Protein AF-A0ABD0ZT27-F1 (afdb_monomer)

Sequence (145 aa):
MTPISPVSPITNVAPLSMVLLVSLIKEAFEDWKRFQNDMSINNSTVEILQDQQWVPIPWRKLQVGDIVKIKKDGFFPADILFLSSTNPDGICYVETANLDGETNLKIRKALERTWDYLVPEKAYEFMLKVKLDFGSSLIIGSIIQ

Organism: NCBI:txid228776

Solvent-accessible surface area (backbone atoms only — not comparable to full-atom values): 8642 Å² total; per-residue (Å²): 141,80,90,83,65,100,62,59,73,61,72,66,47,48,62,54,52,51,53,51,52,53,50,52,53,51,51,52,55,54,51,51,53,49,51,54,52,55,53,55,60,42,62,38,70,42,30,30,64,52,97,61,37,80,44,78,40,40,47,74,74,67,56,75,69,43,42,34,48,40,53,67,97,54,83,76,89,63,64,61,46,66,33,20,26,68,40,94,83,22,46,46,76,42,77,43,36,94,79,73,69,43,92,56,66,47,78,44,73,30,52,82,91,34,42,72,45,76,42,45,65,59,41,65,70,58,81,76,84,80,84,65,99,53,97,72,81,52,26,37,26,33,44,41,101

Foldseek 3Di:
DDPDDPDDPCVVVVVVVVVVVVVVVVVVVVVVVVVVVVVVQQQDWWWWQDPQDTDIDGLVPDDFATETEAEPPGDDSDAEDEQEEPDPQQKDWDQCCVPPVDRGTDIDHHDPVRHPVPGSVVVVVDPDDDDDPDPDRHHYYYYYD

Nearest PDB structures (foldseek):
  8oxc-assembly1_A  TM=8.210E-01  e=8.994E-08  Homo sapiens
  6k7k-assembly1_A  TM=8.605E-01  e=1.602E-07  Homo sapiens
  7bsq-assembly1_A  TM=8.706E-01  e=1.821E-07  Homo sapiens
  7bsu-assembly1_A  TM=7.517E-01  e=9.590E-08  Homo sapiens
  7bsw-assembly1_A  TM=8.143E-01  e=2.208E-07  Homo sapiens

InterPro domains:
  IPR001757 P-type ATPase [TIGR01494] (12-110)
  IPR008250 P-type ATPase, A domain superfamily [SSF81653] (43-117)
  IPR059000 P-type ATPase, A domain [PF00122] (42-104)

Mean predicted aligned error: 10.49 Å

Secondary structure (DSSP, 8-state):
-----SS-HHHHHHHHHHHHHHHHHHHHHHHHHHHHHHHHHHT-EEEEEETTEEEEEEGGG--TT-EEEE-TTPPPSS-EEE---SSTT-EEEEE-HHHH----EEEEE--GGGGGGGSHHHHHS-------SSS---EEEEE--

pLDDT: mean 78.12, std 13.63, range [40.62, 96.12]

Structure (mmCIF, N/CA/C/O backbone):
data_AF-A0ABD0ZT27-F1
#
_entry.id   AF-A0ABD0ZT27-F1
#
loop_
_atom_site.group_PDB
_atom_site.id
_atom_site.type_symbol
_atom_site.label_atom_id
_atom_site.label_alt_id
_atom_site.label_comp_id
_atom_site.label_asym_id
_atom_site.label_entity_id
_atom_site.label_seq_id
_atom_site.pdbx_PDB_ins_code
_atom_site.Cartn_x
_atom_site.Cartn_y
_atom_site.Cartn_z
_atom_site.occupancy
_atom_site.B_iso_or_equiv
_atom_site.auth_seq_id
_atom_site.auth_comp_id
_atom_site.auth_asym_id
_atom_site.auth_atom_id
_atom_site.pdbx_PDB_model_num
ATOM 1 N N . MET A 1 1 ? 25.093 22.043 -62.118 1.00 40.75 1 MET A N 1
ATOM 2 C CA . MET A 1 1 ? 24.177 21.632 -61.033 1.00 40.75 1 MET A CA 1
ATOM 3 C C . MET A 1 1 ? 24.941 20.667 -60.140 1.00 40.75 1 MET A C 1
ATOM 5 O O . MET A 1 1 ? 25.064 19.505 -60.489 1.00 40.75 1 MET A O 1
ATOM 9 N N . THR A 1 2 ? 25.578 21.154 -59.078 1.00 48.19 2 THR A N 1
ATOM 10 C CA . THR A 1 2 ? 26.416 20.331 -58.188 1.00 48.19 2 THR A CA 1
ATOM 11 C C . THR A 1 2 ? 25.697 20.133 -56.855 1.00 48.19 2 THR A C 1
ATOM 13 O O . THR A 1 2 ? 25.569 21.110 -56.115 1.00 48.19 2 THR A O 1
ATOM 16 N N . PRO A 1 3 ? 25.232 18.923 -56.503 1.00 55.44 3 PRO A N 1
ATOM 17 C CA . PRO A 1 3 ? 24.792 18.651 -55.145 1.00 55.44 3 PRO A CA 1
ATOM 18 C C . PRO A 1 3 ? 26.039 18.345 -54.306 1.00 55.44 3 PRO A C 1
ATOM 20 O O . PRO A 1 3 ? 26.486 17.208 -54.210 1.00 55.44 3 PRO A O 1
ATOM 23 N N . ILE A 1 4 ? 26.653 19.390 -53.752 1.00 55.81 4 ILE A N 1
ATOM 24 C CA . ILE A 1 4 ? 27.770 19.280 -52.807 1.00 55.81 4 ILE A CA 1
ATOM 25 C C . ILE A 1 4 ? 27.205 19.194 -51.390 1.00 55.81 4 ILE A C 1
ATOM 27 O O . ILE A 1 4 ? 26.982 20.203 -50.730 1.00 55.81 4 ILE A O 1
ATOM 31 N N . SER A 1 5 ? 27.001 17.964 -50.923 1.00 61.22 5 SER A N 1
ATOM 32 C CA . SER A 1 5 ? 27.220 17.637 -49.517 1.00 61.22 5 SER A CA 1
ATOM 33 C C . SER A 1 5 ? 28.340 16.587 -49.476 1.00 61.22 5 SER A C 1
ATOM 35 O O . SER A 1 5 ? 28.189 15.538 -50.101 1.00 61.22 5 SER A O 1
ATOM 37 N N . PRO A 1 6 ? 29.485 16.859 -48.822 1.00 65.19 6 PRO A N 1
ATOM 38 C CA . PRO A 1 6 ? 30.674 15.999 -48.851 1.00 65.19 6 PRO A CA 1
ATOM 39 C C . PRO A 1 6 ? 30.544 14.717 -48.006 1.00 65.19 6 PRO A C 1
ATOM 41 O O . PRO A 1 6 ? 31.490 13.938 -47.927 1.00 65.19 6 PRO A O 1
ATOM 44 N N . VAL A 1 7 ? 29.388 14.480 -47.378 1.00 63.66 7 VAL A N 1
ATOM 45 C CA . VAL A 1 7 ? 29.112 13.309 -46.537 1.00 63.66 7 VAL A CA 1
ATOM 46 C C . VAL A 1 7 ? 27.905 12.545 -47.073 1.00 63.66 7 VAL A C 1
ATOM 48 O O . VAL A 1 7 ? 26.880 13.140 -47.414 1.00 63.66 7 VAL A O 1
ATOM 51 N N . SER A 1 8 ? 28.020 11.217 -47.173 1.00 69.69 8 SER A N 1
ATOM 52 C CA . SER A 1 8 ? 26.910 10.389 -47.647 1.00 69.69 8 SER A CA 1
ATOM 53 C C . SER A 1 8 ? 25.721 10.497 -46.673 1.00 69.69 8 SER A C 1
ATOM 55 O O . SER A 1 8 ? 25.943 10.494 -45.457 1.00 69.69 8 SER A O 1
ATOM 57 N N . PRO A 1 9 ? 24.460 10.554 -47.151 1.00 70.50 9 PRO A N 1
ATOM 58 C CA . PRO A 1 9 ? 23.281 10.591 -46.277 1.00 70.50 9 PRO A CA 1
ATOM 59 C C . PRO A 1 9 ? 23.259 9.442 -45.258 1.00 70.50 9 PRO A C 1
ATOM 61 O O . PRO A 1 9 ? 22.811 9.607 -44.126 1.00 70.50 9 PRO A O 1
ATOM 64 N N . ILE A 1 10 ? 23.818 8.294 -45.646 1.00 75.06 10 ILE A N 1
ATOM 65 C CA . ILE A 1 10 ? 23.943 7.090 -44.824 1.00 75.06 10 ILE A CA 1
ATOM 66 C C . ILE A 1 10 ? 24.870 7.337 -43.627 1.00 75.06 10 ILE A C 1
ATOM 68 O O . ILE A 1 10 ? 24.534 6.949 -42.514 1.00 75.06 10 ILE A O 1
ATOM 72 N N . THR A 1 11 ? 25.997 8.029 -43.815 1.00 78.56 11 THR A N 1
ATOM 73 C CA . THR A 1 11 ? 26.971 8.308 -42.742 1.00 78.56 11 THR A CA 1
ATOM 74 C C . THR A 1 11 ? 26.399 9.223 -41.653 1.00 78.56 11 THR A C 1
ATOM 76 O O . THR A 1 11 ? 26.771 9.076 -40.493 1.00 78.56 11 THR A O 1
ATOM 79 N N . ASN A 1 12 ? 25.462 10.116 -41.992 1.00 79.62 12 ASN A N 1
ATOM 80 C CA . ASN A 1 12 ? 24.790 10.979 -41.013 1.00 79.62 12 ASN A CA 1
ATOM 81 C C . ASN A 1 12 ? 23.627 10.275 -40.295 1.00 79.62 12 ASN A C 1
ATOM 83 O O . ASN A 1 12 ? 23.424 10.482 -39.100 1.00 79.62 12 ASN A O 1
ATOM 87 N N . VAL A 1 13 ? 22.857 9.444 -41.004 1.00 85.31 13 VAL A N 1
ATOM 88 C CA . VAL A 1 13 ? 21.674 8.766 -40.441 1.00 85.31 13 VAL A CA 1
ATOM 89 C C . VAL A 1 13 ? 22.052 7.517 -39.641 1.00 85.31 13 VAL A C 1
ATOM 91 O O . VAL A 1 13 ? 21.393 7.207 -38.651 1.00 85.31 13 VAL A O 1
ATOM 94 N N . ALA A 1 14 ? 23.134 6.825 -40.008 1.00 87.06 14 ALA A N 1
ATOM 95 C CA . ALA A 1 14 ? 23.595 5.612 -39.334 1.00 87.06 14 ALA A CA 1
ATOM 96 C C . ALA A 1 14 ? 23.808 5.779 -37.814 1.00 87.06 14 ALA A C 1
ATOM 98 O O . ALA A 1 14 ? 23.173 5.035 -37.061 1.00 87.06 14 ALA A O 1
ATOM 99 N N . PRO A 1 15 ? 24.611 6.743 -37.317 1.00 88.38 15 PRO A N 1
ATOM 100 C CA . PRO A 1 15 ? 24.825 6.897 -35.878 1.00 88.38 15 PRO A CA 1
ATOM 101 C C . PRO A 1 15 ? 23.534 7.266 -35.137 1.00 88.38 15 PRO A C 1
ATOM 103 O O . PRO A 1 15 ? 23.281 6.738 -34.057 1.00 88.38 15 PRO A O 1
ATOM 106 N N . LEU A 1 16 ? 22.673 8.098 -35.736 1.00 88.62 16 LEU A N 1
ATOM 107 C CA . LEU A 1 16 ? 21.385 8.456 -35.142 1.00 88.62 16 LEU A CA 1
ATOM 108 C C . LEU A 1 16 ? 20.461 7.235 -35.043 1.00 88.62 16 LEU A C 1
ATOM 110 O O . LEU A 1 16 ? 19.878 6.991 -33.992 1.00 88.62 16 LEU A O 1
ATOM 114 N N . SER A 1 17 ? 20.375 6.428 -36.104 1.00 90.25 17 SER A N 1
ATOM 115 C CA . SER A 1 17 ? 19.569 5.203 -36.114 1.00 90.25 17 SER A CA 1
ATOM 116 C C . SER A 1 17 ? 20.049 4.179 -35.084 1.00 90.25 17 SER A C 1
ATOM 118 O O . SER A 1 17 ? 19.227 3.547 -34.428 1.00 90.25 17 SER A O 1
ATOM 120 N N . MET A 1 18 ? 21.366 4.064 -34.885 1.00 92.50 18 MET A N 1
ATOM 121 C CA . MET A 1 18 ? 21.956 3.173 -33.890 1.00 92.50 18 MET A CA 1
ATOM 122 C C . MET A 1 18 ? 21.601 3.616 -32.469 1.00 92.50 18 MET A C 1
ATOM 124 O O . MET A 1 18 ? 21.171 2.792 -31.666 1.00 92.50 18 MET A O 1
ATOM 128 N N . VAL A 1 19 ? 21.743 4.909 -32.165 1.00 94.25 19 VAL A N 1
ATOM 129 C CA . VAL A 1 19 ? 21.384 5.450 -30.846 1.00 94.25 19 VAL A CA 1
ATOM 130 C C . VAL A 1 19 ? 19.892 5.263 -30.578 1.00 94.25 19 VAL A C 1
ATOM 132 O O . VAL A 1 19 ? 19.529 4.766 -29.516 1.00 94.25 19 VAL A O 1
ATOM 135 N N . LEU A 1 20 ? 19.032 5.580 -31.552 1.00 94.00 20 LEU A N 1
ATOM 136 C CA . LEU A 1 20 ? 17.587 5.388 -31.421 1.00 94.00 20 LEU A CA 1
ATOM 137 C C . LEU A 1 20 ? 17.222 3.915 -31.201 1.00 94.00 20 LEU A C 1
ATOM 139 O O . LEU A 1 20 ? 16.408 3.613 -30.335 1.00 94.00 20 LEU A O 1
ATOM 143 N N . LEU A 1 21 ? 17.849 2.992 -31.931 1.00 95.12 21 LEU A N 1
ATOM 144 C CA . LEU A 1 21 ? 17.589 1.559 -31.796 1.00 95.12 21 LEU A CA 1
ATOM 145 C C . LEU A 1 21 ? 17.992 1.029 -30.413 1.00 95.12 21 LEU A C 1
ATOM 147 O O . LEU A 1 21 ? 17.232 0.278 -29.807 1.00 95.12 21 LEU A O 1
ATOM 151 N N . VAL A 1 22 ? 19.147 1.443 -29.885 1.00 95.44 22 VAL A N 1
ATOM 152 C CA . VAL A 1 22 ? 19.579 1.057 -28.531 1.00 95.44 22 VAL A CA 1
ATOM 153 C C . VAL A 1 22 ? 18.632 1.621 -27.469 1.00 95.44 22 VAL A C 1
ATOM 155 O O . VAL A 1 22 ? 18.269 0.891 -26.545 1.00 95.44 22 VAL A O 1
ATOM 158 N N . SER A 1 23 ? 18.191 2.875 -27.610 1.00 94.94 23 SER A N 1
ATOM 159 C CA . SER A 1 23 ? 17.218 3.480 -26.692 1.00 94.94 23 SER A CA 1
ATOM 160 C C . SER A 1 23 ? 15.889 2.725 -26.693 1.00 94.94 23 SER A C 1
ATOM 162 O O . SER A 1 23 ? 15.417 2.345 -25.626 1.00 94.94 23 SER A O 1
ATOM 164 N N . LEU A 1 24 ? 15.341 2.412 -27.874 1.00 96.12 24 LEU A N 1
ATOM 165 C CA . LEU A 1 24 ? 14.081 1.669 -28.004 1.00 96.12 24 LEU A CA 1
ATOM 166 C C . LEU A 1 24 ? 14.163 0.271 -27.383 1.00 96.12 24 LEU A C 1
ATOM 168 O O . LEU A 1 24 ? 13.233 -0.167 -26.711 1.00 96.12 24 LEU A O 1
ATOM 172 N N . ILE A 1 25 ? 15.280 -0.434 -27.582 1.00 95.94 25 ILE A N 1
ATOM 173 C CA . ILE A 1 25 ? 15.492 -1.749 -26.969 1.00 95.94 25 ILE A CA 1
ATOM 174 C C . ILE A 1 25 ? 15.552 -1.626 -25.442 1.00 95.94 25 ILE A C 1
ATOM 176 O O . ILE A 1 25 ? 14.919 -2.417 -24.744 1.00 95.94 25 ILE A O 1
ATOM 180 N N . LYS A 1 26 ? 16.293 -0.644 -24.913 1.00 95.31 26 LYS A N 1
ATOM 181 C CA . LYS A 1 26 ? 16.403 -0.424 -23.464 1.00 95.31 26 LYS A CA 1
ATOM 182 C C . LYS A 1 26 ? 15.040 -0.121 -22.841 1.00 95.31 26 LYS A C 1
ATOM 184 O O . LYS A 1 26 ? 14.691 -0.744 -21.843 1.00 95.31 26 LYS A O 1
ATOM 189 N N . GLU A 1 27 ? 14.270 0.774 -23.457 1.00 95.06 27 GLU A N 1
ATOM 190 C CA . GLU A 1 27 ? 12.910 1.116 -23.026 1.00 95.06 27 GLU A CA 1
ATOM 191 C C . GLU A 1 27 ? 11.996 -0.114 -23.040 1.00 95.06 27 GLU A C 1
ATOM 193 O O . GLU A 1 27 ? 11.335 -0.395 -22.042 1.00 95.06 27 GLU A O 1
ATOM 198 N N . ALA A 1 28 ? 12.042 -0.925 -24.102 1.00 94.50 28 ALA A N 1
ATOM 199 C CA . ALA A 1 28 ? 11.250 -2.151 -24.189 1.00 94.50 28 ALA A CA 1
ATOM 200 C C . ALA A 1 28 ? 11.584 -3.161 -23.074 1.00 94.50 28 ALA A C 1
ATOM 202 O O . ALA A 1 28 ? 10.681 -3.779 -22.507 1.00 94.50 28 ALA A O 1
ATOM 203 N N . PHE A 1 29 ? 12.866 -3.329 -22.728 1.00 94.50 29 PHE A N 1
ATOM 204 C CA . PHE A 1 29 ? 13.268 -4.198 -21.616 1.00 94.50 29 PHE A CA 1
ATOM 205 C C . PHE A 1 29 ? 12.812 -3.659 -20.255 1.00 94.50 29 PHE A C 1
ATOM 207 O O . PHE A 1 29 ? 12.358 -4.431 -19.407 1.00 94.50 29 PHE A O 1
ATOM 214 N N . GLU A 1 30 ? 12.939 -2.352 -20.031 1.00 91.12 30 GLU A N 1
ATOM 215 C CA . GLU A 1 30 ? 12.510 -1.708 -18.787 1.00 91.12 30 GLU A CA 1
ATOM 216 C C . GLU A 1 30 ? 10.995 -1.811 -18.593 1.00 91.12 30 GLU A C 1
ATOM 218 O O . GLU A 1 30 ? 10.543 -2.207 -17.515 1.00 91.12 30 GLU A O 1
ATOM 223 N N . ASP A 1 31 ? 10.218 -1.555 -19.643 1.00 93.00 31 ASP A N 1
ATOM 224 C CA . ASP A 1 31 ? 8.762 -1.670 -19.601 1.00 93.00 31 ASP A CA 1
ATOM 225 C C . ASP A 1 31 ? 8.303 -3.120 -19.425 1.00 93.00 31 ASP A C 1
ATOM 227 O O . ASP A 1 31 ? 7.379 -3.380 -18.652 1.00 93.00 31 ASP A O 1
ATOM 231 N N . TRP A 1 32 ? 8.992 -4.095 -20.028 1.00 90.69 32 TRP A N 1
ATOM 232 C CA . TRP A 1 32 ? 8.698 -5.510 -19.781 1.00 90.69 32 TRP A CA 1
ATOM 233 C C . TRP A 1 32 ? 8.913 -5.897 -18.314 1.00 90.69 32 TRP A C 1
ATOM 235 O O . TRP A 1 32 ? 8.104 -6.613 -17.716 1.00 90.69 32 TRP A O 1
AT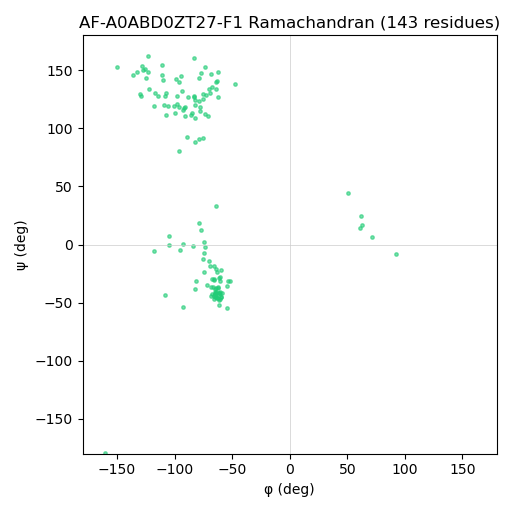OM 245 N N . LYS A 1 33 ? 9.997 -5.409 -17.702 1.00 90.56 33 LYS A N 1
ATOM 246 C CA . LYS A 1 33 ? 10.275 -5.656 -16.284 1.00 90.56 33 LYS A CA 1
ATOM 247 C C . LYS A 1 33 ? 9.222 -5.004 -15.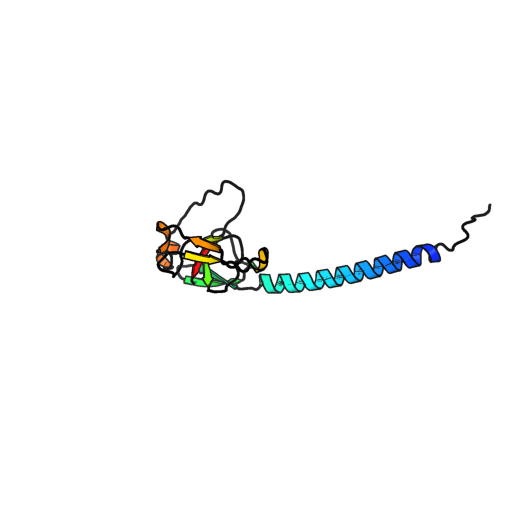384 1.00 90.56 33 LYS A C 1
ATOM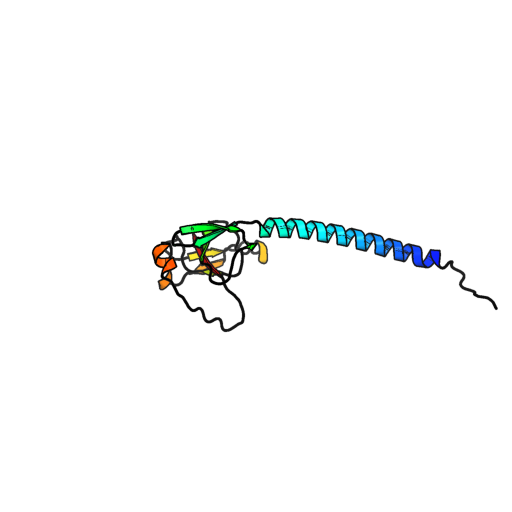 249 O O . LYS A 1 33 ? 8.790 -5.635 -14.419 1.00 90.56 33 LYS A O 1
ATOM 254 N N . ARG A 1 34 ? 8.788 -3.779 -15.703 1.00 88.50 34 ARG A N 1
ATOM 255 C CA . ARG A 1 34 ? 7.688 -3.103 -14.993 1.00 88.50 34 ARG A CA 1
ATOM 256 C C . ARG A 1 34 ? 6.398 -3.902 -15.089 1.00 88.50 34 ARG A C 1
ATOM 258 O O . ARG A 1 34 ? 5.786 -4.165 -14.065 1.00 88.50 34 ARG A O 1
ATOM 265 N N . PHE A 1 35 ? 6.066 -4.402 -16.276 1.00 85.94 35 PHE A N 1
ATOM 266 C CA . PHE A 1 35 ? 4.874 -5.216 -16.476 1.00 85.94 35 PHE A CA 1
ATOM 267 C C . PHE A 1 35 ? 4.863 -6.483 -15.607 1.00 85.94 35 PHE A C 1
ATOM 269 O O . PHE A 1 35 ? 3.839 -6.815 -15.009 1.00 85.94 35 PHE A O 1
ATOM 276 N N . GLN A 1 36 ? 6.000 -7.178 -15.479 1.00 87.31 36 GLN A N 1
ATOM 277 C CA . GLN A 1 36 ? 6.096 -8.333 -14.577 1.00 87.31 36 GLN A CA 1
ATOM 278 C C . GLN A 1 36 ? 5.902 -7.945 -13.107 1.00 87.31 36 GLN A C 1
ATOM 280 O O . GLN A 1 36 ? 5.224 -8.662 -12.369 1.00 87.31 36 GLN A O 1
ATOM 285 N N . ASN A 1 37 ? 6.476 -6.817 -12.689 1.00 84.94 37 ASN A N 1
ATOM 286 C CA . ASN A 1 37 ? 6.333 -6.312 -11.328 1.00 84.94 37 ASN A CA 1
ATOM 287 C C . ASN A 1 37 ? 4.887 -5.897 -11.021 1.00 84.94 37 ASN A C 1
ATOM 289 O O . ASN A 1 37 ? 4.336 -6.273 -9.993 1.00 84.94 37 ASN A O 1
ATOM 293 N N . ASP A 1 38 ? 4.229 -5.193 -11.937 1.00 84.94 38 ASP A N 1
ATOM 294 C CA . ASP A 1 38 ? 2.831 -4.801 -11.765 1.00 84.94 38 ASP A CA 1
ATOM 295 C C . ASP A 1 38 ? 1.928 -6.035 -11.670 1.00 84.94 38 ASP A C 1
ATOM 297 O O . ASP A 1 38 ? 0.978 -6.073 -10.887 1.00 84.94 38 ASP A O 1
ATOM 301 N N . MET A 1 39 ? 2.233 -7.088 -12.431 1.00 82.62 39 MET A N 1
ATOM 302 C CA . MET A 1 39 ? 1.458 -8.324 -12.398 1.00 82.62 39 MET A CA 1
ATOM 303 C C . MET A 1 39 ? 1.610 -9.084 -11.075 1.00 82.62 39 MET A C 1
ATOM 305 O O . MET A 1 39 ? 0.626 -9.647 -10.592 1.00 82.62 39 MET A O 1
ATOM 309 N N . SER A 1 40 ? 2.801 -9.084 -10.467 1.00 84.81 40 SER A N 1
ATOM 310 C CA . SER A 1 40 ? 3.013 -9.727 -9.166 1.00 84.81 40 SER A CA 1
ATOM 311 C C . SER A 1 40 ? 2.276 -8.984 -8.049 1.00 84.81 40 SER A C 1
ATOM 313 O O . SER A 1 40 ? 1.564 -9.617 -7.269 1.00 84.81 40 SER A O 1
ATOM 315 N N . ILE A 1 41 ? 2.354 -7.649 -8.029 1.00 82.50 41 ILE A N 1
ATOM 316 C CA . ILE A 1 41 ? 1.666 -6.813 -7.038 1.00 82.50 41 ILE A CA 1
ATOM 317 C C . ILE A 1 41 ? 0.148 -6.963 -7.159 1.00 82.50 41 ILE A C 1
ATOM 319 O O . ILE A 1 41 ? -0.523 -7.225 -6.162 1.00 82.50 41 ILE A O 1
ATOM 323 N N . ASN A 1 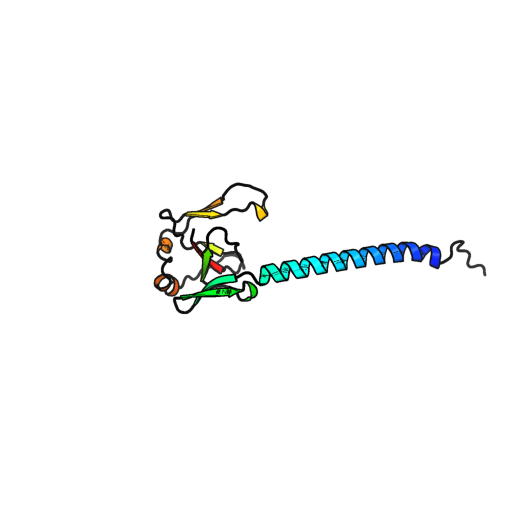42 ? -0.394 -6.913 -8.378 1.00 82.50 42 ASN A N 1
ATOM 324 C CA . ASN A 1 42 ? -1.834 -7.042 -8.622 1.00 82.50 42 ASN A CA 1
ATOM 325 C C . ASN A 1 42 ? -2.418 -8.412 -8.239 1.00 82.50 42 ASN A C 1
ATOM 327 O O . ASN A 1 42 ? -3.634 -8.529 -8.048 1.00 82.50 42 ASN A O 1
ATOM 331 N N . ASN A 1 43 ? -1.576 -9.445 -8.146 1.00 84.81 43 ASN A N 1
ATOM 332 C CA . ASN A 1 43 ? -1.978 -10.786 -7.730 1.00 84.81 43 ASN A CA 1
ATOM 333 C C . ASN A 1 43 ? -1.809 -11.032 -6.220 1.00 84.81 43 ASN A C 1
ATOM 335 O O . ASN A 1 43 ? -2.123 -12.121 -5.739 1.00 84.81 43 ASN A O 1
ATOM 339 N N . SER A 1 44 ? -1.340 -10.033 -5.469 1.00 88.38 44 SER A N 1
ATOM 340 C CA . SER A 1 44 ? -1.333 -10.080 -4.006 1.00 88.38 44 SER A CA 1
ATOM 341 C C . SER A 1 44 ? -2.763 -10.182 -3.478 1.00 88.38 44 SER A C 1
ATOM 343 O O . SER A 1 44 ? -3.704 -9.683 -4.097 1.00 88.38 44 SER A O 1
ATOM 345 N N . THR A 1 45 ? -2.948 -10.850 -2.342 1.00 90.00 45 THR A N 1
ATOM 346 C CA . THR A 1 45 ? -4.275 -11.105 -1.761 1.00 90.00 45 THR A CA 1
ATOM 347 C C . THR A 1 45 ? -4.493 -10.318 -0.477 1.00 90.00 45 THR A C 1
ATOM 349 O O . THR A 1 45 ? -3.567 -10.157 0.315 1.00 90.00 45 THR A O 1
ATOM 352 N N . VAL A 1 46 ? -5.728 -9.885 -0.242 1.00 89.31 46 VAL A N 1
ATOM 353 C CA . VAL A 1 46 ? -6.187 -9.245 0.998 1.00 89.31 46 VAL A CA 1
ATOM 354 C C . VAL A 1 46 ? -7.497 -9.890 1.448 1.00 89.31 46 VAL A C 1
ATOM 356 O O . VAL A 1 46 ? -8.261 -10.376 0.619 1.00 89.31 46 VAL A O 1
ATOM 359 N N . GLU A 1 47 ? -7.748 -9.947 2.754 1.00 89.56 47 GLU A N 1
ATOM 360 C CA . GLU A 1 47 ? -9.013 -10.458 3.290 1.00 89.56 47 GLU A CA 1
ATOM 361 C C . GLU A 1 47 ? -10.058 -9.337 3.274 1.00 89.56 47 GLU A C 1
ATOM 363 O O . GLU A 1 47 ? -9.793 -8.262 3.801 1.00 89.56 47 GLU A O 1
ATOM 368 N N . ILE A 1 48 ? -11.232 -9.576 2.691 1.00 89.44 48 ILE A N 1
ATOM 369 C CA . ILE A 1 48 ? -12.388 -8.673 2.775 1.00 89.44 48 ILE A CA 1
ATOM 370 C C . ILE A 1 48 ? -13.501 -9.284 3.615 1.00 89.44 48 ILE A C 1
ATOM 372 O O . ILE A 1 48 ? -13.611 -10.505 3.716 1.00 89.44 48 ILE A O 1
ATOM 376 N N . LEU A 1 49 ? -14.338 -8.437 4.204 1.00 85.50 49 LEU A N 1
ATOM 377 C CA . LEU A 1 49 ? -15.560 -8.860 4.868 1.00 85.50 49 LEU A CA 1
ATOM 378 C C . LEU A 1 49 ? -16.670 -9.055 3.829 1.00 85.50 49 LEU A C 1
ATOM 380 O O . LEU A 1 49 ? -17.199 -8.086 3.289 1.00 85.50 49 LEU A O 1
ATOM 384 N N . GLN A 1 50 ? -17.047 -10.305 3.582 1.00 85.62 50 GLN A N 1
ATOM 385 C CA . GLN A 1 50 ? -18.155 -10.673 2.708 1.00 85.62 50 GLN A CA 1
ATOM 386 C C . GLN A 1 50 ? -19.072 -11.649 3.447 1.00 85.62 50 GLN A C 1
ATOM 388 O O . GLN A 1 50 ? -18.600 -12.636 4.003 1.00 85.62 50 GLN A O 1
ATOM 393 N N . ASP A 1 51 ? -20.375 -11.358 3.491 1.00 85.00 51 ASP A N 1
ATOM 394 C CA . ASP A 1 51 ? -21.386 -12.206 4.146 1.00 85.00 51 ASP A CA 1
ATOM 395 C C . ASP A 1 51 ? -21.020 -12.596 5.595 1.00 85.00 51 ASP A C 1
ATOM 397 O O . ASP A 1 51 ? -21.150 -13.748 6.002 1.00 85.00 51 ASP A O 1
ATOM 401 N N . GLN A 1 52 ? -20.530 -11.623 6.380 1.00 83.31 52 GLN A N 1
ATOM 402 C CA . GLN A 1 52 ? -20.056 -11.804 7.767 1.00 83.31 52 GLN A CA 1
ATOM 403 C C . GLN A 1 52 ? -18.847 -12.751 7.911 1.00 83.31 52 GLN A C 1
ATOM 405 O O . GLN A 1 52 ? -18.529 -13.205 9.012 1.00 83.31 52 GLN A O 1
ATOM 410 N N . GLN A 1 53 ? -18.133 -13.034 6.822 1.00 86.00 53 GLN A N 1
ATOM 411 C CA . GLN A 1 53 ? -16.929 -13.858 6.821 1.00 86.00 53 GLN A CA 1
ATOM 412 C C . GLN A 1 53 ? -15.754 -13.127 6.171 1.00 86.00 53 GLN A C 1
ATOM 414 O O . GLN A 1 53 ? -15.920 -12.276 5.302 1.00 86.00 53 GLN A O 1
ATOM 419 N N . TRP A 1 54 ? -14.541 -13.465 6.604 1.00 87.12 54 TRP A N 1
ATOM 420 C CA . TRP A 1 54 ? -13.316 -12.944 6.002 1.00 87.12 54 TRP A CA 1
ATOM 421 C C . TRP A 1 54 ? -12.925 -13.817 4.811 1.00 87.12 54 TRP A C 1
ATOM 423 O O . TRP A 1 54 ? -12.542 -14.973 4.990 1.00 87.12 54 TRP A O 1
ATOM 433 N N . VAL A 1 55 ? -13.017 -13.267 3.603 1.00 90.69 55 VAL A N 1
ATOM 434 C CA . VAL A 1 55 ? -12.735 -13.972 2.349 1.00 90.69 55 VAL A CA 1
ATOM 435 C C . VAL A 1 55 ? -11.502 -13.359 1.681 1.00 90.69 55 VAL A C 1
ATOM 437 O O . VAL A 1 55 ? -11.459 -12.144 1.484 1.00 90.69 55 VAL A O 1
ATOM 440 N N . PRO A 1 56 ? -10.482 -14.155 1.313 1.00 91.62 56 PRO A N 1
ATOM 441 C CA . PRO A 1 56 ? -9.326 -13.641 0.591 1.00 91.62 56 PRO A CA 1
ATOM 442 C C . PRO A 1 56 ? -9.689 -13.324 -0.864 1.00 91.62 56 PRO A C 1
ATOM 444 O O . PRO A 1 56 ? -10.189 -14.181 -1.596 1.00 91.62 56 PRO A O 1
ATOM 447 N N . ILE A 1 57 ? -9.370 -12.112 -1.311 1.00 91.38 57 ILE A N 1
ATOM 448 C CA . ILE A 1 57 ? -9.512 -11.679 -2.702 1.00 91.38 57 ILE A CA 1
ATOM 449 C C . ILE A 1 57 ? -8.200 -11.081 -3.229 1.00 91.38 57 ILE A C 1
ATOM 451 O O . ILE A 1 57 ? -7.418 -10.524 -2.457 1.00 91.38 57 ILE A O 1
ATOM 455 N N . PRO A 1 58 ? -7.919 -11.181 -4.5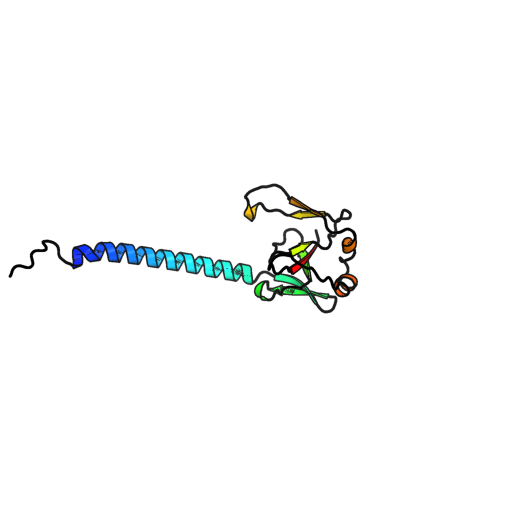40 1.00 91.25 58 PRO A N 1
ATOM 456 C CA . PRO A 1 58 ? -6.778 -10.498 -5.142 1.00 91.25 58 PRO A CA 1
ATOM 457 C C . PRO A 1 58 ? -6.988 -8.978 -5.149 1.00 91.25 58 PRO A C 1
ATOM 459 O O . PRO A 1 58 ? -8.108 -8.511 -5.361 1.00 91.25 58 PRO A O 1
ATOM 462 N N . TRP A 1 59 ? -5.906 -8.208 -5.012 1.00 89.44 59 TRP A N 1
ATOM 463 C CA . TRP A 1 59 ? -5.925 -6.739 -4.970 1.00 89.44 59 TRP A CA 1
ATOM 464 C C . TRP A 1 59 ? -6.619 -6.121 -6.184 1.00 89.44 59 TRP A C 1
ATOM 466 O O . TRP A 1 59 ? -7.369 -5.162 -6.046 1.00 89.44 59 TRP A O 1
ATOM 476 N N . ARG A 1 60 ? -6.479 -6.730 -7.369 1.00 85.50 60 ARG A N 1
ATOM 477 C CA . ARG A 1 60 ? -7.167 -6.281 -8.591 1.00 85.50 60 ARG A CA 1
ATOM 478 C C . ARG A 1 60 ? -8.704 -6.292 -8.496 1.00 85.50 60 ARG A C 1
ATOM 480 O O . ARG A 1 60 ? -9.361 -5.650 -9.308 1.00 85.50 60 ARG A O 1
ATOM 487 N N . LYS A 1 61 ? -9.292 -7.068 -7.579 1.00 88.88 61 LYS A N 1
ATOM 488 C CA . LYS A 1 61 ? -10.751 -7.147 -7.382 1.00 88.88 61 LYS A CA 1
ATOM 489 C C . LYS A 1 61 ? -11.267 -6.228 -6.275 1.00 88.88 61 LYS A C 1
ATOM 491 O O . LYS A 1 61 ? -12.474 -6.184 -6.080 1.00 88.88 61 LYS A O 1
ATOM 496 N N . LEU A 1 62 ? -10.379 -5.546 -5.560 1.00 87.75 62 LEU A N 1
ATOM 497 C CA . LEU A 1 62 ? -10.732 -4.730 -4.411 1.00 87.75 62 LEU A CA 1
ATOM 498 C C . LEU A 1 62 ? -11.499 -3.471 -4.847 1.00 87.75 62 LEU A C 1
ATOM 500 O O . LEU A 1 62 ? -11.097 -2.804 -5.803 1.00 87.75 62 LEU A O 1
ATOM 504 N N . GLN A 1 63 ? -12.596 -3.150 -4.160 1.00 85.56 63 GLN A N 1
ATOM 505 C CA . GLN A 1 63 ? -13.456 -2.013 -4.481 1.00 85.56 63 GLN A CA 1
ATOM 506 C C . GLN A 1 63 ? -13.614 -1.042 -3.303 1.00 85.56 63 GLN A C 1
ATOM 508 O O . GLN A 1 63 ? -13.327 -1.326 -2.142 1.00 85.56 63 GLN A O 1
ATOM 513 N N . VAL A 1 64 ? -14.059 0.169 -3.632 1.00 83.69 64 VAL A N 1
ATOM 514 C CA . VAL A 1 64 ? -14.294 1.253 -2.672 1.00 83.69 64 VAL A CA 1
ATOM 515 C C . VAL A 1 64 ? -15.494 0.898 -1.801 1.00 83.69 64 VAL A C 1
ATOM 517 O O . VAL A 1 64 ? -16.555 0.566 -2.323 1.00 83.69 64 VAL A O 1
ATOM 520 N N . GLY A 1 65 ? -15.335 1.015 -0.484 1.00 78.31 65 GLY A N 1
ATOM 521 C CA . GLY A 1 65 ? -16.351 0.607 0.490 1.00 78.31 65 GLY A CA 1
ATOM 522 C C . GLY A 1 65 ? -16.198 -0.826 1.001 1.00 78.31 65 GLY A C 1
ATOM 523 O O . GLY A 1 65 ? -16.862 -1.168 1.977 1.00 78.31 65 GLY A O 1
ATOM 524 N N . ASP A 1 66 ? -15.295 -1.626 0.423 1.00 84.75 66 ASP A N 1
ATOM 525 C CA . ASP A 1 66 ? -14.946 -2.926 0.993 1.00 84.75 66 ASP A CA 1
ATOM 526 C C . ASP A 1 66 ? -14.290 -2.735 2.363 1.00 84.75 66 ASP A C 1
ATOM 528 O O . ASP A 1 66 ? -13.477 -1.823 2.556 1.00 84.75 66 ASP A O 1
ATOM 532 N N . ILE A 1 67 ? -14.636 -3.612 3.309 1.00 84.94 67 ILE A N 1
ATOM 533 C CA . ILE A 1 67 ? -13.960 -3.693 4.602 1.00 84.94 67 ILE A CA 1
ATOM 534 C C . ILE A 1 67 ? -12.827 -4.704 4.472 1.00 84.94 67 ILE A C 1
ATOM 536 O O . ILE A 1 67 ? -13.081 -5.902 4.354 1.00 84.94 67 ILE A O 1
ATOM 540 N N . VAL A 1 68 ? -11.584 -4.233 4.504 1.00 87.44 68 VAL A N 1
ATOM 541 C CA . VAL A 1 68 ? -10.392 -5.082 4.442 1.00 87.44 68 VAL A CA 1
ATOM 542 C C . VAL A 1 68 ? -9.861 -5.412 5.825 1.00 87.44 68 VAL A C 1
ATOM 544 O O . VAL A 1 68 ? -9.858 -4.580 6.728 1.00 87.44 68 VAL A O 1
ATOM 547 N N . LYS A 1 69 ? -9.337 -6.623 5.966 1.00 86.31 69 LYS A N 1
ATOM 548 C CA . LYS A 1 69 ? -8.537 -7.072 7.093 1.00 86.31 69 LYS A CA 1
ATOM 549 C C . LYS A 1 69 ? -7.096 -7.232 6.646 1.00 86.31 69 LYS A C 1
ATOM 551 O O . LYS A 1 69 ? -6.778 -8.025 5.759 1.00 86.31 69 LYS A O 1
ATOM 556 N N . ILE A 1 70 ? -6.221 -6.477 7.295 1.00 87.19 70 ILE A N 1
ATOM 557 C CA . ILE A 1 70 ? -4.784 -6.501 7.031 1.00 87.19 70 ILE A CA 1
ATOM 558 C C . ILE A 1 70 ? -4.106 -7.187 8.205 1.00 87.19 70 ILE A C 1
ATOM 560 O O . ILE A 1 70 ? -4.356 -6.839 9.357 1.00 87.19 70 ILE A O 1
ATOM 564 N N . LYS A 1 71 ? -3.289 -8.194 7.904 1.00 84.69 71 LYS A N 1
ATOM 565 C CA . LYS A 1 71 ? -2.490 -8.917 8.896 1.00 84.69 71 LYS A CA 1
ATOM 566 C C . LYS A 1 71 ? -1.207 -8.144 9.186 1.00 84.69 71 LYS A C 1
ATOM 568 O O . LYS A 1 71 ? -0.774 -7.330 8.371 1.00 84.69 71 LYS A O 1
ATOM 573 N N . LYS A 1 72 ? -0.582 -8.446 10.322 1.00 82.75 72 LYS A N 1
ATOM 574 C CA . LYS A 1 72 ? 0.751 -7.957 10.669 1.00 82.75 72 LYS A CA 1
ATOM 575 C C . LYS A 1 72 ? 1.732 -8.130 9.499 1.00 82.75 72 LYS A C 1
ATOM 577 O O . LYS A 1 72 ? 1.716 -9.162 8.829 1.00 82.75 72 LYS A O 1
ATOM 582 N N . ASP A 1 73 ? 2.552 -7.104 9.274 1.00 82.62 73 ASP A N 1
ATOM 583 C CA . ASP A 1 73 ? 3.553 -7.015 8.199 1.00 82.62 73 ASP A CA 1
ATOM 584 C C . ASP A 1 73 ? 2.955 -7.098 6.773 1.00 82.62 73 ASP A C 1
ATOM 586 O O . ASP A 1 73 ? 3.667 -7.290 5.788 1.00 82.62 73 ASP A O 1
ATOM 590 N N . GLY A 1 74 ? 1.632 -6.948 6.649 1.00 82.94 74 GLY A N 1
ATOM 591 C CA . GLY A 1 74 ? 0.927 -6.893 5.376 1.00 82.94 74 GLY A CA 1
ATOM 592 C C . GLY A 1 74 ? 1.035 -5.522 4.711 1.00 82.94 74 GLY A C 1
ATOM 593 O O . GLY A 1 74 ? 0.968 -4.483 5.366 1.00 82.94 74 GLY A O 1
ATOM 594 N N . PHE A 1 75 ? 1.146 -5.521 3.385 1.00 83.62 75 PHE A N 1
ATOM 595 C CA . PHE A 1 75 ? 1.116 -4.293 2.598 1.00 83.62 75 PHE A CA 1
ATOM 596 C C . PHE A 1 75 ? -0.310 -3.756 2.440 1.00 83.62 75 PHE A C 1
ATOM 598 O O . PHE A 1 75 ? -1.276 -4.517 2.335 1.00 83.62 75 PHE A O 1
ATOM 605 N N . PHE A 1 76 ? -0.425 -2.431 2.370 1.00 85.00 76 PHE A N 1
ATOM 606 C CA . PHE A 1 76 ? -1.686 -1.754 2.091 1.00 85.00 76 PHE A CA 1
ATOM 607 C C . PHE A 1 76 ? -1.986 -1.797 0.583 1.00 85.00 76 PHE A C 1
ATOM 609 O O . PHE A 1 76 ? -1.160 -1.326 -0.199 1.00 85.00 76 PHE A O 1
ATOM 616 N N . PRO A 1 77 ? -3.145 -2.335 0.158 1.00 83.38 77 PRO A N 1
ATOM 617 C CA . PRO A 1 77 ? -3.506 -2.407 -1.261 1.00 83.38 77 PRO A CA 1
ATOM 618 C C . PRO A 1 77 ? -3.922 -1.051 -1.852 1.00 83.38 77 PRO A C 1
ATOM 620 O O . PRO A 1 77 ? -3.876 -0.867 -3.065 1.00 83.38 77 PRO A O 1
ATOM 623 N N . ALA A 1 78 ? -4.371 -0.122 -1.006 1.00 84.00 78 ALA A N 1
ATOM 624 C CA . ALA A 1 78 ? -4.845 1.209 -1.366 1.00 84.00 78 ALA A CA 1
ATOM 625 C C . ALA A 1 78 ? -4.812 2.123 -0.130 1.00 84.00 78 ALA A C 1
ATOM 627 O O . ALA A 1 78 ? -4.470 1.679 0.971 1.00 84.00 78 ALA A O 1
ATOM 628 N N . ASP A 1 79 ? -5.238 3.375 -0.294 1.00 83.00 79 ASP A N 1
ATOM 629 C CA . ASP A 1 79 ? -5.536 4.249 0.837 1.00 83.00 79 ASP A CA 1
ATOM 630 C C . ASP A 1 79 ? -6.687 3.659 1.661 1.00 83.00 79 ASP A C 1
ATOM 632 O O . ASP A 1 79 ? -7.764 3.354 1.132 1.00 83.00 79 ASP A O 1
ATOM 636 N N . ILE A 1 80 ? -6.459 3.510 2.968 1.00 82.31 80 ILE A N 1
ATOM 637 C CA . ILE A 1 80 ? -7.428 2.914 3.887 1.00 82.31 80 ILE A CA 1
ATOM 638 C C . ILE A 1 80 ? -7.803 3.832 5.047 1.00 82.31 80 ILE A C 1
ATOM 640 O O . ILE A 1 80 ? -6.982 4.587 5.571 1.00 82.31 80 ILE A O 1
ATOM 644 N N . LEU A 1 81 ? -9.047 3.704 5.507 1.00 82.88 81 LEU A N 1
ATOM 645 C CA . LEU A 1 81 ? -9.488 4.266 6.780 1.00 82.88 81 LEU A CA 1
ATOM 646 C C . LEU A 1 81 ? -9.310 3.234 7.895 1.00 82.88 81 LEU A C 1
ATOM 648 O O . LEU A 1 81 ? -9.970 2.200 7.878 1.00 82.88 81 LEU A O 1
ATOM 652 N N . PHE A 1 82 ? -8.461 3.536 8.877 1.00 84.12 82 PHE A N 1
ATOM 653 C CA . PHE A 1 82 ? -8.193 2.651 10.010 1.00 84.12 82 PHE A CA 1
ATOM 654 C C . PHE A 1 82 ? -9.360 2.627 11.012 1.00 84.12 82 PHE A C 1
ATOM 656 O O . PHE A 1 82 ? -9.633 3.625 11.682 1.00 84.12 82 PHE A O 1
ATOM 663 N N . LEU A 1 83 ? -10.039 1.480 11.116 1.00 83.19 83 LEU A N 1
ATOM 664 C CA . LEU A 1 83 ? -11.203 1.287 11.985 1.00 83.19 83 LEU A CA 1
ATOM 665 C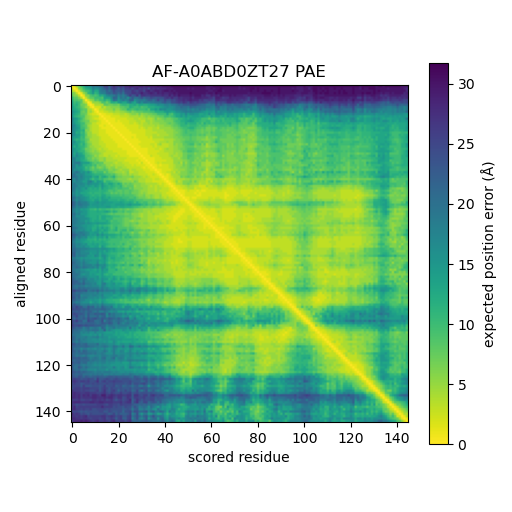 C . LEU A 1 83 ? -10.862 0.737 13.366 1.00 83.19 83 LEU A C 1
ATOM 667 O O . LEU A 1 83 ? -11.284 1.292 14.374 1.00 83.19 83 LEU A O 1
ATOM 671 N N . SER A 1 84 ? -10.157 -0.384 13.425 1.00 82.88 84 SER A N 1
ATOM 672 C CA . SER A 1 84 ? -9.906 -1.105 14.669 1.00 82.88 84 SER A CA 1
ATOM 673 C C . SER A 1 84 ? -8.578 -1.830 14.591 1.00 82.88 84 SER A C 1
ATOM 675 O O . SER A 1 84 ? -8.164 -2.244 13.506 1.00 82.88 84 SER A O 1
ATOM 677 N N . SER A 1 85 ? -7.967 -2.036 15.755 1.00 85.00 85 SER A N 1
ATOM 678 C CA . SER A 1 85 ? -6.814 -2.912 15.928 1.00 85.00 85 SER A CA 1
ATOM 679 C C . SER A 1 85 ? -7.054 -3.899 17.053 1.00 85.00 85 SER A C 1
ATOM 681 O O . SER A 1 85 ? -7.846 -3.644 17.955 1.00 85.00 85 SER A O 1
ATOM 683 N N . THR A 1 86 ? -6.380 -5.039 16.966 1.00 82.31 86 THR A N 1
ATOM 684 C CA . THR A 1 86 ? -6.290 -6.052 18.026 1.00 82.31 86 THR A CA 1
ATOM 685 C C . THR A 1 86 ? -5.551 -5.548 19.258 1.00 82.31 86 THR A C 1
ATOM 687 O O . THR A 1 86 ? -5.704 -6.126 20.332 1.00 82.31 86 THR A O 1
ATOM 690 N N . ASN A 1 87 ? -4.767 -4.475 19.129 1.00 81.19 87 ASN A N 1
ATOM 691 C CA . ASN A 1 87 ? -4.118 -3.846 20.268 1.00 81.19 87 ASN A CA 1
ATOM 692 C C . ASN A 1 87 ? -5.164 -3.188 21.186 1.00 81.19 87 ASN A C 1
ATOM 694 O O . ASN A 1 87 ? -6.022 -2.451 20.692 1.00 81.19 87 ASN A O 1
ATOM 698 N N . PRO A 1 88 ? -5.058 -3.365 22.515 1.00 75.38 88 PRO A N 1
ATOM 699 C CA . PRO A 1 88 ? -6.021 -2.824 23.478 1.00 75.38 88 PRO A CA 1
ATOM 700 C C . PRO A 1 88 ? -6.079 -1.291 23.488 1.00 75.38 88 PRO A C 1
ATOM 702 O O . PRO A 1 88 ? -7.104 -0.724 23.851 1.00 75.38 88 PRO A O 1
ATOM 705 N N . ASP A 1 89 ? -5.013 -0.620 23.046 1.00 78.44 89 ASP A N 1
ATOM 706 C CA . ASP A 1 89 ? -4.957 0.842 22.931 1.00 78.44 89 ASP A CA 1
ATOM 707 C C . ASP A 1 89 ? -5.571 1.376 21.621 1.00 78.44 89 ASP A C 1
ATOM 709 O O . ASP A 1 89 ? -5.558 2.586 21.373 1.00 78.44 89 ASP A O 1
ATOM 713 N N . GLY A 1 90 ? -6.052 0.489 20.736 1.00 76.69 90 GLY A N 1
ATOM 714 C CA . GLY A 1 90 ? -6.566 0.847 19.410 1.00 76.69 90 GLY A CA 1
ATOM 715 C C . GLY A 1 90 ? -5.518 1.503 18.510 1.00 76.69 90 GLY A C 1
ATOM 716 O O . GLY A 1 90 ? -5.851 2.286 17.617 1.00 76.69 90 GLY A O 1
ATOM 717 N N . ILE A 1 91 ? -4.241 1.226 18.771 1.00 83.50 91 ILE A N 1
ATOM 718 C CA . ILE A 1 91 ? -3.102 1.772 18.039 1.00 83.50 91 ILE A CA 1
ATOM 719 C C . ILE A 1 91 ? -2.617 0.748 17.008 1.00 83.50 91 ILE A C 1
ATOM 721 O O . ILE A 1 91 ? -2.603 -0.458 17.256 1.00 83.50 91 ILE A O 1
ATOM 725 N N . CYS A 1 92 ? -2.202 1.238 15.847 1.00 83.44 92 CYS A N 1
ATOM 726 C CA . CYS A 1 92 ? -1.465 0.492 14.840 1.00 83.44 92 CYS A CA 1
ATOM 727 C C . CYS A 1 92 ? -0.169 1.234 14.507 1.00 83.44 92 CYS A C 1
ATOM 729 O O . CYS A 1 92 ? -0.126 2.469 14.468 1.00 83.44 92 CYS A O 1
ATOM 731 N N . TYR A 1 93 ? 0.883 0.463 14.260 1.00 84.69 93 TYR A N 1
ATOM 732 C CA . TYR A 1 93 ? 2.168 0.964 13.803 1.00 84.69 93 TYR A CA 1
ATOM 733 C C . TYR A 1 93 ? 2.283 0.743 12.300 1.00 84.69 93 TYR A C 1
ATOM 735 O O . TYR A 1 93 ? 2.226 -0.391 11.832 1.00 84.69 93 TYR A O 1
ATOM 743 N N . VAL A 1 94 ? 2.435 1.833 11.554 1.00 83.94 94 VAL A N 1
ATOM 744 C CA . VAL A 1 94 ? 2.594 1.800 10.101 1.00 83.94 94 VAL A CA 1
ATOM 745 C C . VAL A 1 94 ? 4.045 2.099 9.767 1.00 83.94 94 VAL A C 1
ATOM 747 O O . VAL A 1 94 ? 4.552 3.176 10.082 1.00 83.94 94 VAL A O 1
ATOM 750 N N . GLU A 1 95 ? 4.708 1.150 9.117 1.00 80.94 95 GLU A N 1
ATOM 751 C CA . GLU A 1 95 ? 6.035 1.366 8.556 1.00 80.94 95 GLU A CA 1
ATOM 752 C C . GLU A 1 95 ? 5.908 2.049 7.192 1.00 80.94 95 GLU A C 1
ATOM 754 O O . GLU A 1 95 ? 5.280 1.519 6.274 1.00 80.94 95 GLU A O 1
ATOM 759 N N . THR A 1 96 ? 6.496 3.239 7.057 1.00 73.31 96 THR A N 1
ATOM 760 C CA . THR A 1 96 ? 6.554 3.966 5.779 1.00 73.31 96 THR A CA 1
ATOM 761 C C . THR A 1 96 ? 7.927 3.920 5.127 1.00 73.31 96 THR A C 1
ATOM 763 O O . THR A 1 96 ? 8.094 4.529 4.076 1.00 73.31 96 THR A O 1
ATOM 766 N N . ALA A 1 97 ? 8.868 3.131 5.658 1.00 72.94 97 ALA A N 1
ATOM 767 C CA . ALA A 1 97 ? 10.243 3.044 5.163 1.00 72.94 97 ALA A CA 1
ATOM 768 C C . ALA A 1 97 ? 10.332 2.771 3.651 1.00 72.94 97 ALA A C 1
ATOM 770 O O . ALA A 1 97 ? 11.232 3.269 2.980 1.00 72.94 97 ALA A O 1
ATOM 771 N N . ASN A 1 98 ? 9.366 2.038 3.088 1.00 67.75 98 ASN A N 1
ATOM 772 C CA . ASN A 1 98 ? 9.312 1.738 1.656 1.00 67.75 98 ASN A CA 1
ATOM 773 C C . ASN A 1 98 ? 8.851 2.925 0.772 1.00 67.75 98 ASN A C 1
ATOM 775 O O . ASN A 1 98 ? 8.971 2.858 -0.447 1.00 67.75 98 ASN A O 1
ATOM 779 N N . LEU A 1 99 ? 8.308 3.989 1.373 1.00 69.56 99 LEU A N 1
ATOM 780 C CA . LEU A 1 99 ? 7.790 5.201 0.722 1.00 69.56 99 LEU A CA 1
ATOM 781 C C . LEU A 1 99 ? 8.691 6.425 0.944 1.00 69.56 99 LEU A C 1
ATOM 783 O O . LEU A 1 99 ? 8.920 7.176 -0.001 1.00 69.56 99 LEU A O 1
ATOM 787 N N . ASP A 1 100 ? 9.184 6.641 2.166 1.00 69.88 100 ASP A N 1
ATOM 788 C CA . ASP A 1 100 ? 9.965 7.831 2.545 1.00 69.88 100 ASP A CA 1
ATOM 789 C C . ASP A 1 100 ? 11.400 7.526 3.009 1.00 69.88 100 ASP A C 1
ATOM 791 O O . ASP A 1 100 ? 12.190 8.450 3.201 1.00 69.88 100 ASP A O 1
ATOM 795 N N . GLY A 1 101 ? 11.771 6.248 3.147 1.00 73.56 101 GLY A N 1
ATOM 796 C CA . GLY A 1 101 ? 13.088 5.838 3.643 1.00 73.56 101 GLY A CA 1
ATOM 797 C C . GLY A 1 101 ? 13.292 6.082 5.142 1.00 73.56 101 GLY A C 1
ATOM 798 O O . GLY A 1 101 ? 14.400 5.889 5.644 1.00 73.56 101 GLY A O 1
ATOM 799 N N . GLU A 1 102 ? 12.250 6.495 5.871 1.00 74.69 102 GLU A N 1
ATOM 800 C CA . GLU A 1 102 ? 12.296 6.675 7.319 1.00 74.69 102 GLU A CA 1
ATOM 801 C C . GLU A 1 102 ? 12.077 5.322 8.008 1.00 74.69 102 GLU A C 1
ATOM 803 O O . GLU A 1 102 ? 11.054 4.670 7.826 1.00 74.69 102 GLU A O 1
ATOM 808 N N . THR A 1 103 ? 12.998 4.904 8.877 1.00 69.94 103 THR A N 1
ATOM 809 C CA . THR A 1 103 ? 12.857 3.678 9.691 1.00 69.94 103 THR A CA 1
ATOM 810 C C . THR A 1 103 ? 11.905 3.845 10.883 1.00 69.94 103 THR A C 1
ATOM 812 O O . THR A 1 103 ? 11.889 3.024 11.800 1.00 69.94 103 THR A O 1
ATOM 815 N N . ASN A 1 104 ? 11.129 4.930 10.916 1.00 78.56 104 ASN A N 1
ATOM 816 C CA . ASN A 1 104 ? 10.259 5.262 12.033 1.00 78.56 104 ASN A CA 1
ATOM 817 C C . ASN A 1 104 ? 8.846 4.715 11.803 1.00 78.56 104 ASN A C 1
ATOM 819 O O . ASN A 1 104 ? 8.243 4.912 10.748 1.00 78.56 104 ASN A O 1
ATOM 823 N N . LEU A 1 105 ? 8.301 4.057 12.822 1.00 77.75 105 LEU A N 1
ATOM 824 C CA . LEU A 1 105 ? 6.931 3.572 12.814 1.00 77.75 105 LEU A CA 1
ATOM 825 C C . LEU A 1 105 ? 5.974 4.733 13.096 1.00 77.75 105 LEU A C 1
ATOM 827 O O . LEU A 1 105 ? 5.933 5.285 14.199 1.00 77.75 105 LEU A O 1
ATOM 831 N N . LYS A 1 106 ? 5.149 5.081 12.108 1.00 83.06 106 LYS A N 1
ATOM 832 C CA . LYS A 1 106 ? 4.110 6.100 12.260 1.00 83.06 106 LYS A CA 1
ATOM 833 C C . LYS A 1 106 ? 2.926 5.501 13.009 1.00 83.06 106 LYS A C 1
ATOM 835 O O . LYS A 1 106 ? 2.286 4.554 12.556 1.00 83.06 106 LYS A O 1
ATOM 840 N N . ILE A 1 107 ? 2.629 6.075 14.169 1.00 83.69 107 ILE A N 1
ATOM 841 C CA . ILE A 1 107 ? 1.520 5.657 15.027 1.00 83.69 107 ILE A CA 1
ATOM 842 C C . ILE A 1 107 ? 0.203 6.157 14.422 1.00 83.69 107 ILE A C 1
ATOM 844 O O . ILE A 1 107 ? 0.025 7.354 14.182 1.00 83.69 107 ILE A O 1
ATOM 848 N N . ARG A 1 108 ? -0.746 5.246 14.200 1.00 84.38 108 ARG A N 1
ATOM 849 C CA . ARG A 1 108 ? -2.129 5.551 13.816 1.00 84.38 108 ARG A CA 1
ATOM 850 C C . ARG A 1 108 ? -3.065 5.055 14.910 1.00 84.38 108 ARG A C 1
ATOM 852 O O . ARG A 1 108 ? -2.949 3.916 15.349 1.00 84.38 108 ARG A O 1
ATOM 859 N N . LYS A 1 109 ? -3.986 5.909 15.362 1.00 84.19 109 LYS A N 1
ATOM 860 C CA . LYS A 1 109 ? -4.990 5.563 16.378 1.00 84.19 109 LYS A CA 1
ATOM 861 C C . LYS A 1 109 ? -6.361 5.438 15.718 1.00 84.19 109 LYS A C 1
ATOM 863 O O . LYS A 1 109 ? -6.764 6.323 14.965 1.00 84.19 109 LYS A O 1
ATOM 868 N N . ALA A 1 110 ? -7.048 4.340 16.001 1.00 83.12 110 ALA A N 1
ATOM 869 C CA . ALA A 1 110 ? -8.416 4.094 15.581 1.00 83.12 110 ALA A CA 1
ATOM 870 C C . ALA A 1 110 ? -9.382 4.945 16.409 1.00 83.12 110 ALA A C 1
ATOM 872 O O . ALA A 1 110 ? -9.111 5.265 17.571 1.00 83.12 110 ALA A O 1
ATOM 873 N N . LEU A 1 111 ? -10.538 5.275 15.837 1.00 81.88 111 LEU A N 1
ATOM 874 C CA . LEU A 1 111 ? -11.580 5.972 16.579 1.00 81.88 111 LEU A CA 1
ATOM 875 C C . LEU A 1 111 ? -12.088 5.075 17.720 1.00 81.88 111 LEU A C 1
ATOM 877 O O . LEU A 1 111 ? -12.393 3.911 17.513 1.00 81.88 111 LEU A O 1
ATOM 881 N N . GLU A 1 112 ? -12.228 5.607 18.931 1.00 80.75 112 GLU A N 1
ATOM 882 C CA . GLU A 1 112 ? -12.605 4.794 20.108 1.00 80.75 112 GLU A CA 1
ATOM 883 C C . GLU A 1 112 ? -13.970 4.108 19.946 1.00 80.75 112 GLU A C 1
ATOM 885 O O . GLU A 1 112 ? -14.197 3.016 20.452 1.00 80.75 112 GLU A O 1
ATOM 890 N N . ARG A 1 113 ? -14.866 4.704 19.150 1.00 79.00 113 ARG A N 1
ATOM 891 C CA . ARG A 1 113 ? -16.169 4.116 18.803 1.00 79.00 113 ARG A CA 1
ATOM 892 C C . ARG A 1 113 ? -16.078 2.896 17.887 1.00 79.00 113 ARG A C 1
ATOM 894 O O . ARG A 1 113 ? -17.064 2.181 17.757 1.00 79.00 113 ARG A O 1
ATOM 901 N N . THR A 1 114 ? -14.955 2.711 17.197 1.00 78.88 114 THR A N 1
ATOM 902 C CA . THR A 1 114 ? -14.782 1.686 16.165 1.00 78.88 114 THR A CA 1
ATOM 903 C C . THR A 1 114 ? -13.932 0.503 16.625 1.00 78.88 114 THR A C 1
ATOM 905 O O . THR A 1 114 ? -13.777 -0.447 15.868 1.00 78.88 114 THR A O 1
ATOM 908 N N . TRP A 1 115 ? -13.426 0.498 17.864 1.00 79.81 115 TRP A N 1
ATOM 909 C CA . TRP A 1 115 ? -12.548 -0.567 18.378 1.00 79.81 115 TRP A CA 1
ATOM 910 C C . TRP A 1 115 ? -13.212 -1.951 18.409 1.00 7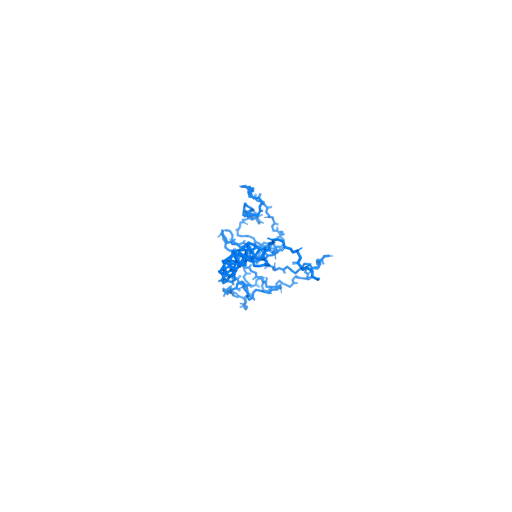9.81 115 TRP A C 1
ATOM 912 O O . TRP A 1 115 ? -12.548 -2.964 18.207 1.00 79.81 115 TRP A O 1
ATOM 922 N N . ASP A 1 116 ? -14.532 -1.988 18.562 1.00 77.44 116 ASP A N 1
ATOM 923 C CA . ASP A 1 116 ? -15.324 -3.217 18.613 1.00 77.44 116 ASP A CA 1
ATOM 924 C C . ASP A 1 116 ? -15.520 -3.911 17.248 1.00 77.44 116 ASP A C 1
ATOM 926 O O . ASP A 1 116 ? -16.047 -5.027 17.202 1.00 77.44 116 ASP A O 1
ATOM 930 N N . TYR A 1 117 ? -15.107 -3.296 16.132 1.00 75.69 117 TYR A N 1
ATOM 931 C CA . TYR A 1 117 ? -15.293 -3.838 14.772 1.00 75.69 117 TYR A CA 1
ATOM 932 C C . TYR A 1 117 ? -14.294 -4.938 14.382 1.00 75.69 117 TYR A C 1
ATOM 934 O O . TYR A 1 117 ? -14.144 -5.276 13.209 1.00 75.69 117 TYR A O 1
ATOM 942 N N . LEU A 1 118 ? -13.634 -5.547 15.367 1.00 73.81 118 LEU A N 1
ATOM 943 C CA . LEU A 1 118 ? -12.867 -6.779 15.183 1.00 73.81 118 LEU A CA 1
ATOM 944 C C . LEU A 1 118 ? -13.772 -7.969 14.832 1.00 73.81 118 LEU A C 1
ATOM 946 O O . LEU A 1 118 ? -13.349 -8.887 14.125 1.00 73.81 118 LEU A O 1
ATOM 950 N N . VAL A 1 119 ? -15.012 -7.957 15.331 1.00 78.50 119 VAL A N 1
ATOM 951 C CA . VAL A 1 119 ? -15.993 -9.015 15.081 1.00 78.50 119 VAL A CA 1
ATOM 952 C C . VAL A 1 119 ? -16.672 -8.754 13.732 1.00 78.50 119 VAL A C 1
ATOM 954 O O . VAL A 1 119 ? -17.213 -7.662 13.536 1.00 78.50 119 VAL A O 1
ATOM 957 N N . PRO A 1 120 ? -16.688 -9.736 12.810 1.00 76.00 120 PRO A N 1
ATOM 958 C CA . PRO A 1 120 ? -17.256 -9.550 11.476 1.00 76.00 120 PRO A CA 1
ATOM 959 C C . PRO A 1 120 ? -18.747 -9.183 11.503 1.00 76.00 120 PRO A C 1
ATOM 961 O O . PRO A 1 120 ? -19.199 -8.420 10.659 1.00 76.00 120 PRO A O 1
ATOM 964 N N . GLU A 1 121 ? -19.496 -9.662 12.497 1.00 79.69 121 GLU A N 1
ATOM 965 C CA . GLU A 1 121 ? -20.914 -9.337 12.701 1.00 79.69 121 GLU A CA 1
ATOM 966 C C . GLU A 1 121 ? -21.121 -7.833 12.940 1.00 79.69 121 GLU A C 1
ATOM 968 O O . GLU A 1 121 ? -21.873 -7.181 12.218 1.00 79.69 121 GLU A O 1
ATOM 973 N N . LYS A 1 122 ? -20.377 -7.252 13.893 1.00 75.94 122 LYS A N 1
ATOM 974 C CA . LYS A 1 122 ? -20.427 -5.810 14.182 1.00 75.94 122 LYS A CA 1
ATOM 975 C C . LYS A 1 122 ? -19.914 -4.975 13.010 1.00 75.94 122 LYS A C 1
ATOM 977 O O . LYS A 1 122 ? -20.444 -3.901 12.742 1.00 75.94 122 LYS A O 1
ATOM 982 N N . ALA A 1 123 ? -18.870 -5.446 12.329 1.00 74.44 123 ALA A N 1
ATOM 983 C CA . ALA A 1 123 ? -18.319 -4.762 11.163 1.00 74.44 123 ALA A CA 1
ATOM 984 C C . ALA A 1 123 ? -19.288 -4.783 9.967 1.00 74.44 123 ALA A C 1
ATOM 986 O O . ALA A 1 123 ? -19.307 -3.836 9.190 1.00 74.44 123 ALA A O 1
ATOM 987 N N . TYR A 1 124 ? -20.128 -5.813 9.837 1.00 72.25 124 TYR A N 1
ATOM 988 C CA . TYR A 1 124 ? -21.148 -5.888 8.789 1.00 72.25 124 TYR A CA 1
ATOM 989 C C . TYR A 1 124 ? -22.307 -4.908 9.028 1.00 72.25 124 TYR A C 1
ATOM 991 O O . TYR A 1 124 ? -22.827 -4.318 8.084 1.00 72.25 124 TYR A O 1
ATOM 999 N N . GLU A 1 125 ? -22.685 -4.678 10.290 1.00 71.38 125 GLU A N 1
ATOM 1000 C CA . GLU A 1 125 ? -23.689 -3.665 10.658 1.00 71.38 125 GLU A CA 1
ATOM 1001 C C . GLU A 1 125 ? -23.196 -2.220 10.460 1.00 71.38 125 GLU A C 1
ATOM 1003 O O . GLU A 1 125 ? -23.983 -1.268 10.465 1.00 71.38 125 GLU A O 1
ATOM 1008 N N . PHE A 1 126 ? -21.890 -2.033 10.268 1.00 66.19 126 PHE A N 1
ATOM 1009 C CA . PHE A 1 126 ? -21.277 -0.724 10.137 1.00 66.19 126 PHE A CA 1
ATOM 1010 C C . PHE A 1 126 ? -21.548 -0.097 8.763 1.00 66.19 126 PHE A C 1
ATOM 1012 O O . PHE A 1 126 ? -20.784 -0.240 7.812 1.00 66.19 126 PHE A O 1
ATOM 1019 N N . MET A 1 127 ? -22.623 0.685 8.671 1.00 53.94 127 MET A N 1
ATOM 1020 C CA . MET A 1 127 ? -22.904 1.524 7.506 1.00 53.94 127 MET A CA 1
ATOM 1021 C C . MET A 1 127 ? -22.408 2.959 7.752 1.00 53.94 127 MET A C 1
ATOM 1023 O O . MET A 1 127 ? -23.179 3.847 8.120 1.00 53.94 127 MET A O 1
ATOM 1027 N N . LEU A 1 128 ? -21.106 3.212 7.575 1.00 59.81 128 LEU A N 1
ATOM 1028 C CA . LEU A 1 128 ? -20.554 4.559 7.749 1.00 59.81 128 LEU A CA 1
ATOM 1029 C C . LEU A 1 128 ? -20.531 5.328 6.422 1.00 59.81 128 LEU A C 1
ATOM 1031 O O . LEU A 1 128 ? -19.805 4.990 5.491 1.00 59.81 128 LEU A O 1
ATOM 1035 N N . LYS A 1 129 ? -21.300 6.419 6.341 1.00 56.88 129 LYS A N 1
ATOM 1036 C CA . LYS A 1 129 ? -21.156 7.408 5.263 1.00 56.88 129 LYS A CA 1
ATOM 1037 C C . LYS A 1 129 ? -19.966 8.309 5.575 1.00 56.88 129 LYS A C 1
ATOM 1039 O O . LYS A 1 129 ? -20.121 9.336 6.234 1.00 56.88 129 LYS A O 1
ATOM 1044 N N . VAL A 1 130 ? -18.784 7.930 5.099 1.00 60.97 130 VAL A N 1
ATOM 1045 C CA . VAL A 1 130 ? -17.629 8.834 5.096 1.00 60.97 130 VAL A CA 1
ATOM 1046 C C . VAL A 1 130 ? -17.891 9.911 4.037 1.00 60.97 130 VAL A C 1
ATOM 1048 O O . VAL A 1 130 ? -17.923 9.620 2.844 1.00 60.97 130 VAL A O 1
ATOM 1051 N N . LYS A 1 131 ? -18.116 11.160 4.458 1.00 56.66 131 LYS A N 1
ATOM 1052 C CA . LYS A 1 131 ? -18.005 12.312 3.556 1.00 56.66 131 LYS A CA 1
ATOM 1053 C C . LYS A 1 131 ? -16.545 12.730 3.530 1.00 56.66 131 LYS A C 1
ATOM 1055 O O . LYS A 1 131 ? -16.014 13.156 4.550 1.00 56.66 131 LYS A O 1
ATOM 1060 N N . LEU A 1 132 ? -15.914 12.566 2.378 1.00 54.62 132 LEU A N 1
ATOM 1061 C CA . LEU A 1 132 ? -14.578 13.076 2.118 1.00 54.62 132 LEU A CA 1
ATOM 1062 C C . LEU A 1 132 ? -14.739 14.385 1.359 1.00 54.62 132 LEU A C 1
ATOM 1064 O O . LEU A 1 132 ? -15.446 14.431 0.355 1.00 54.62 132 LEU A O 1
ATOM 1068 N N . ASP A 1 133 ? -14.100 15.442 1.849 1.00 53.09 133 ASP A N 1
ATOM 1069 C CA . ASP A 1 133 ? -14.175 16.770 1.227 1.00 53.09 133 ASP A CA 1
ATOM 1070 C C . ASP A 1 133 ? -13.359 16.870 -0.075 1.00 53.09 133 ASP A C 1
ATOM 1072 O O . ASP A 1 133 ? -13.394 17.886 -0.763 1.00 53.09 133 ASP A O 1
ATOM 1076 N N . PHE A 1 134 ? -12.662 15.802 -0.461 1.00 40.62 134 PHE A N 1
ATOM 1077 C CA . PHE A 1 134 ? -11.908 15.703 -1.703 1.00 40.62 134 PHE A CA 1
ATOM 1078 C C . PHE A 1 134 ? -12.173 14.343 -2.344 1.00 40.62 134 PHE A C 1
ATOM 1080 O O . PHE A 1 134 ? -12.380 13.366 -1.634 1.00 40.62 134 PHE A O 1
ATOM 1087 N N . GLY A 1 135 ? -12.192 14.291 -3.680 1.00 41.75 135 GLY A N 1
ATOM 1088 C CA . GLY A 1 135 ? -12.560 13.132 -4.509 1.00 41.75 135 GLY A CA 1
ATOM 1089 C C . GLY A 1 135 ? -11.659 11.891 -4.403 1.00 41.75 135 GLY A C 1
ATOM 1090 O O . GLY A 1 135 ? -11.481 11.191 -5.396 1.00 41.75 135 GLY A O 1
ATOM 1091 N N . SER A 1 136 ? -11.077 11.614 -3.238 1.00 40.75 136 SER A N 1
ATOM 1092 C CA . SER A 1 136 ? -10.420 10.356 -2.922 1.00 40.75 136 SER A CA 1
ATOM 1093 C C . SER A 1 136 ? -11.468 9.276 -2.660 1.00 40.75 136 SER A C 1
ATOM 1095 O O . SER A 1 136 ? -12.412 9.442 -1.892 1.00 40.75 136 SER A O 1
ATOM 1097 N N . SER A 1 137 ? -11.304 8.144 -3.333 1.00 41.75 137 SER A N 1
ATOM 1098 C CA . SER A 1 137 ? -12.059 6.934 -3.036 1.00 41.75 137 SER A CA 1
ATOM 1099 C C . SER A 1 137 ? -11.264 6.118 -2.020 1.00 41.75 137 SER A C 1
ATOM 1101 O O . SER A 1 137 ? -10.129 5.750 -2.302 1.00 41.75 137 SER A O 1
ATOM 1103 N N . LEU A 1 138 ? -11.826 5.880 -0.833 1.00 51.03 138 LEU A N 1
ATOM 1104 C CA . LEU A 1 138 ? -11.151 5.209 0.284 1.00 51.03 138 LEU A CA 1
ATOM 1105 C C . LEU A 1 138 ? -11.742 3.821 0.532 1.00 51.03 138 LEU A C 1
ATOM 1107 O O . LEU A 1 138 ? -12.956 3.623 0.464 1.00 51.03 138 LEU A O 1
ATOM 1111 N N . ILE A 1 139 ? -10.872 2.874 0.865 1.00 57.47 139 ILE A N 1
ATOM 1112 C CA . ILE A 1 139 ? -11.256 1.522 1.272 1.00 57.47 139 ILE A CA 1
ATOM 1113 C C . ILE A 1 139 ? -11.292 1.491 2.798 1.00 57.47 139 ILE A C 1
ATOM 1115 O O . ILE A 1 139 ? -10.482 2.131 3.469 1.00 57.47 139 ILE A O 1
ATOM 1119 N N . ILE A 1 140 ? -12.274 0.823 3.387 1.00 59.88 140 ILE A N 1
ATOM 1120 C CA . ILE A 1 140 ? -12.428 0.818 4.840 1.00 59.88 140 ILE A CA 1
ATOM 1121 C C . ILE A 1 140 ? -11.583 -0.342 5.376 1.00 59.88 140 ILE A C 1
ATOM 1123 O O . ILE A 1 140 ? -11.700 -1.454 4.889 1.00 59.88 140 ILE A O 1
ATOM 1127 N N . GLY A 1 141 ? -10.679 -0.117 6.330 1.00 56.88 141 GLY A N 1
ATOM 1128 C CA . GLY A 1 141 ? -9.717 -1.139 6.753 1.00 56.88 141 GLY A CA 1
ATOM 1129 C C . GLY A 1 141 ? -9.660 -1.346 8.260 1.00 56.88 141 GLY A C 1
ATOM 1130 O O . GLY A 1 141 ? -9.456 -0.408 9.028 1.00 56.88 141 GLY A O 1
ATOM 1131 N N . SER A 1 142 ? -9.754 -2.597 8.693 1.00 55.59 142 SER A N 1
ATOM 1132 C CA . SER A 1 142 ? -9.364 -3.029 10.034 1.00 55.59 142 SER A CA 1
ATOM 1133 C C . SER A 1 142 ? -7.957 -3.626 9.961 1.00 55.59 142 SER A C 1
ATOM 1135 O O . SER A 1 142 ? -7.713 -4.581 9.220 1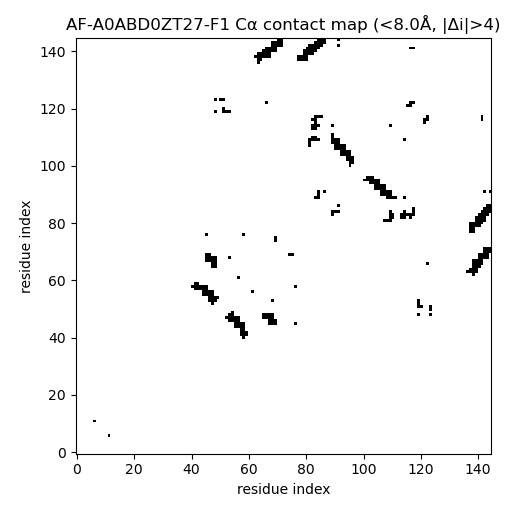.00 55.59 142 SER A O 1
ATOM 1137 N N . ILE A 1 143 ? -7.006 -3.064 10.712 1.00 54.62 143 ILE A N 1
ATOM 1138 C CA . ILE A 1 143 ? -5.638 -3.599 10.769 1.00 54.62 143 ILE A CA 1
ATOM 1139 C C . ILE A 1 143 ? -5.546 -4.487 11.997 1.00 54.62 143 ILE A C 1
ATOM 1141 O O . ILE A 1 143 ? -5.715 -4.013 13.111 1.00 54.62 143 ILE A O 1
ATOM 1145 N N . ILE A 1 144 ? -5.271 -5.769 11.802 1.00 46.16 144 ILE A N 1
ATOM 1146 C CA . ILE A 1 144 ? -5.054 -6.720 12.886 1.00 46.16 144 ILE A CA 1
ATOM 1147 C C . ILE A 1 144 ? -3.547 -6.904 13.047 1.00 46.16 144 ILE A C 1
ATOM 1149 O O . ILE A 1 144 ? -2.881 -7.417 12.145 1.00 46.16 144 ILE A O 1
ATOM 1153 N N . GLN A 1 145 ? -3.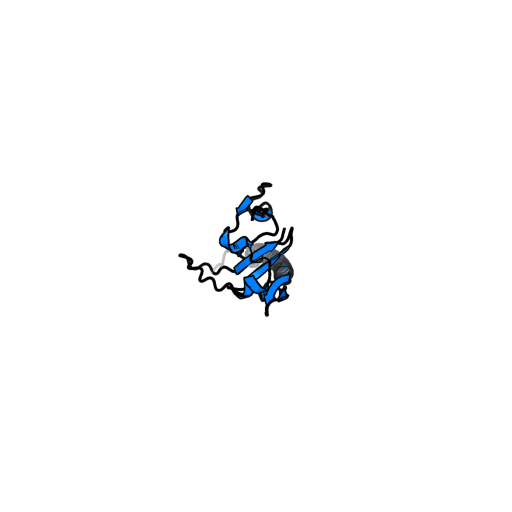027 -6.456 14.187 1.00 45.09 145 GLN A N 1
ATOM 1154 C CA . GLN A 1 145 ? -1.626 -6.595 14.576 1.00 45.09 145 GLN A CA 1
ATOM 1155 C C . GLN A 1 145 ? -1.413 -7.793 15.504 1.00 45.09 145 GLN A C 1
ATOM 1157 O O . GLN A 1 145 ? -2.277 -8.032 16.381 1.00 45.09 145 GLN A O 1
#

Radius of gyration: 25.7 Å; Cα contacts (8 Å, |Δi|>4): 193; chains: 1; bounding box: 54×36×84 Å